Protein AF-A0A1M6JNG6-F1 (afdb_monomer_lite)

Structure (mmCIF, N/CA/C/O backbone):
data_AF-A0A1M6JNG6-F1
#
_entry.id   AF-A0A1M6JNG6-F1
#
loop_
_atom_site.group_PDB
_atom_site.id
_atom_site.type_symbol
_atom_site.label_atom_id
_atom_site.label_alt_id
_atom_site.label_comp_id
_atom_site.label_asym_id
_atom_site.label_entity_id
_atom_site.label_seq_id
_atom_site.pdbx_PDB_ins_code
_atom_site.Cartn_x
_atom_site.Cartn_y
_atom_site.Cartn_z
_atom_site.occupancy
_atom_site.B_iso_or_equiv
_atom_site.auth_seq_id
_atom_site.auth_comp_id
_atom_site.auth_asym_id
_atom_site.auth_atom_id
_atom_site.pdbx_PDB_model_num
ATOM 1 N N . MET A 1 1 ? -36.713 17.501 36.150 1.00 43.78 1 MET A N 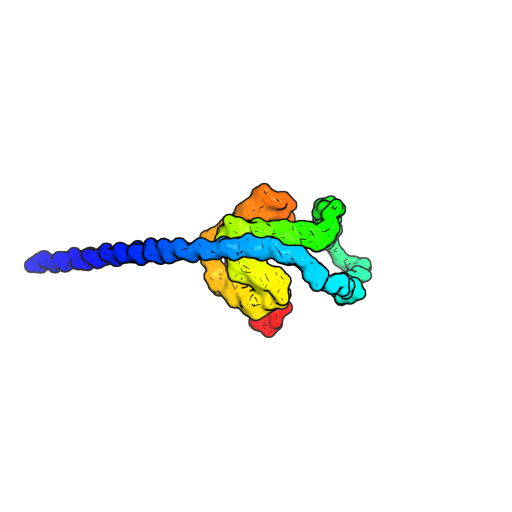1
ATOM 2 C CA . MET A 1 1 ? -36.134 18.499 35.217 1.00 43.78 1 MET A CA 1
ATOM 3 C C . MET A 1 1 ? -35.378 17.745 34.125 1.00 43.78 1 MET A C 1
ATOM 5 O O . MET A 1 1 ? -34.594 16.867 34.459 1.00 43.78 1 MET A O 1
ATOM 9 N N . LYS A 1 2 ? -35.695 17.980 32.845 1.00 49.06 2 LYS A N 1
ATOM 10 C CA . LYS A 1 2 ? -35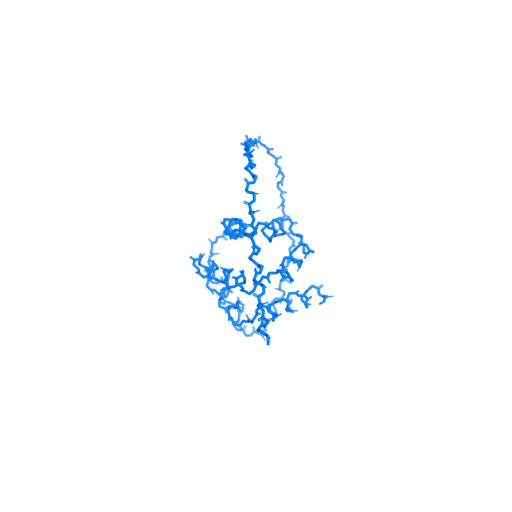.211 17.183 31.698 1.00 49.06 2 LYS A CA 1
ATOM 11 C C . LYS A 1 2 ? -33.812 17.659 31.279 1.00 49.06 2 LYS A C 1
ATOM 13 O O . LYS A 1 2 ? -33.645 18.841 30.992 1.00 49.06 2 LYS A O 1
ATOM 18 N N . LYS A 1 3 ? -32.818 16.764 31.254 1.00 58.72 3 LYS A N 1
ATOM 19 C CA . LYS A 1 3 ? -31.457 17.077 30.784 1.00 58.72 3 LYS A CA 1
ATOM 20 C C . LYS A 1 3 ? -31.462 17.137 29.253 1.00 58.72 3 LYS A C 1
ATOM 22 O O . LYS A 1 3 ? -31.903 16.191 28.608 1.00 58.72 3 LYS A O 1
ATOM 27 N N . LYS A 1 4 ? -31.025 18.262 28.685 1.00 61.97 4 LYS A N 1
ATOM 28 C CA . LYS A 1 4 ? -30.887 18.460 27.235 1.00 61.97 4 LYS A CA 1
ATOM 29 C C . LYS A 1 4 ? -29.512 17.943 26.809 1.00 61.97 4 LYS A C 1
ATOM 31 O O . LYS A 1 4 ? -28.508 18.376 27.364 1.00 61.97 4 LYS A O 1
ATOM 36 N N . ILE A 1 5 ? -29.488 17.003 25.869 1.00 61.66 5 ILE A N 1
A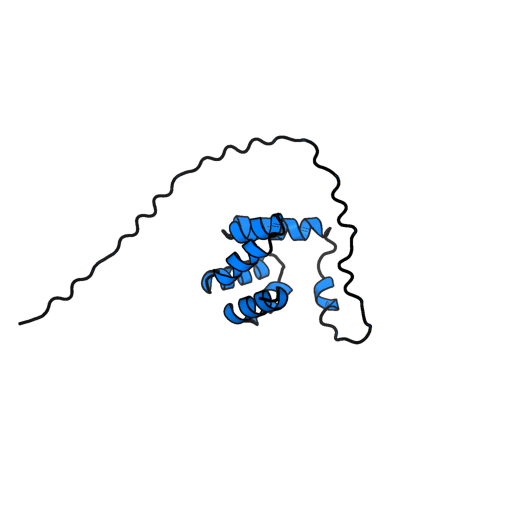TOM 37 C CA . ILE A 1 5 ? -28.265 16.472 25.256 1.00 61.66 5 ILE A CA 1
ATOM 38 C C . ILE A 1 5 ? -27.808 17.474 24.192 1.00 61.66 5 ILE A C 1
ATOM 40 O O . ILE A 1 5 ? -28.594 17.870 23.333 1.00 61.66 5 ILE A O 1
ATOM 44 N N . LEU A 1 6 ? -26.557 17.913 24.296 1.00 60.69 6 LEU A N 1
ATOM 45 C CA . LEU A 1 6 ? -25.920 18.878 23.407 1.00 60.69 6 LEU A CA 1
ATOM 46 C C . LEU A 1 6 ? -25.185 18.110 22.298 1.00 60.69 6 LEU A C 1
ATOM 48 O O . LEU A 1 6 ? -24.255 17.359 22.578 1.00 60.69 6 LEU A O 1
ATOM 52 N N . VAL A 1 7 ? -25.639 18.265 21.054 1.00 59.41 7 VAL A N 1
ATOM 53 C CA . VAL A 1 7 ? -25.021 17.686 19.852 1.00 59.41 7 VAL A CA 1
ATOM 54 C C . VAL A 1 7 ? -23.990 18.679 19.321 1.00 59.41 7 VAL A C 1
ATOM 56 O O . VAL A 1 7 ? -24.344 19.812 19.005 1.00 59.41 7 VAL A O 1
ATOM 59 N N . ILE A 1 8 ? -22.727 18.264 19.213 1.00 59.06 8 ILE A N 1
ATOM 60 C CA . ILE A 1 8 ? -21.670 19.041 18.554 1.00 59.06 8 ILE A CA 1
ATOM 61 C C . ILE A 1 8 ? -21.467 18.426 17.170 1.00 59.06 8 ILE A C 1
ATOM 63 O O . ILE A 1 8 ? -20.885 17.353 17.045 1.00 59.06 8 ILE A O 1
ATOM 67 N N . MET A 1 9 ? -21.988 19.085 16.134 1.00 62.66 9 MET A N 1
ATOM 68 C CA . MET A 1 9 ? -21.621 18.783 14.752 1.00 62.66 9 MET A CA 1
ATOM 69 C C . MET A 1 9 ? -20.276 19.439 14.457 1.00 62.66 9 MET A C 1
ATOM 71 O O . MET A 1 9 ? -20.186 20.653 14.293 1.00 62.66 9 MET A O 1
ATOM 75 N N . THR A 1 10 ? -19.221 18.636 14.409 1.00 58.62 10 THR A N 1
ATOM 76 C CA . THR A 1 10 ? -17.914 19.045 13.902 1.00 58.62 10 THR A CA 1
ATOM 77 C C . THR A 1 10 ? -17.954 19.059 12.377 1.00 58.62 10 THR A C 1
ATOM 79 O O . THR A 1 10 ? -17.809 18.034 11.717 1.00 58.62 10 THR A O 1
ATOM 82 N N . THR A 1 11 ? -18.160 20.236 11.795 1.00 61.03 11 THR A N 1
ATOM 83 C CA . THR A 1 11 ? -17.931 20.468 10.368 1.00 61.03 11 THR A CA 1
ATOM 84 C C . THR A 1 11 ? -16.427 20.546 10.110 1.00 61.03 11 THR A C 1
ATOM 86 O O . THR A 1 11 ? -15.777 21.549 10.396 1.00 61.03 11 THR A O 1
ATOM 89 N N . ALA A 1 12 ? -15.854 19.473 9.566 1.00 62.09 12 ALA A N 1
ATOM 90 C CA . ALA A 1 12 ? -14.501 19.503 9.026 1.00 62.09 12 ALA A CA 1
ATOM 91 C C . ALA A 1 12 ? -14.526 20.223 7.669 1.00 62.09 12 ALA A C 1
ATOM 93 O O . ALA A 1 12 ? -15.008 19.684 6.674 1.00 62.09 12 ALA A O 1
ATOM 94 N N . ILE A 1 13 ? -14.031 21.461 7.630 1.00 63.66 13 ILE A N 1
ATOM 95 C CA . ILE A 1 13 ? -13.800 22.185 6.377 1.00 63.66 13 ILE A CA 1
ATOM 96 C C . ILE A 1 13 ? -12.460 21.699 5.816 1.00 63.66 13 ILE A C 1
ATOM 98 O O . ILE A 1 13 ? -11.398 22.082 6.302 1.00 63.66 13 ILE A O 1
ATOM 102 N N . LEU A 1 14 ? -12.509 20.840 4.796 1.00 57.22 14 LEU A N 1
ATOM 103 C CA . LEU A 1 14 ? -11.342 20.499 3.984 1.00 57.22 14 LEU A CA 1
ATOM 104 C C . LEU A 1 14 ? -11.052 21.667 3.036 1.00 57.22 14 LEU A C 1
ATOM 106 O O . LEU A 1 14 ? -11.670 21.802 1.981 1.00 57.22 14 LEU A O 1
ATOM 110 N N . ALA A 1 15 ? -10.117 22.530 3.425 1.00 61.09 15 ALA A N 1
ATOM 111 C CA . ALA A 1 15 ? -9.550 23.523 2.526 1.00 61.09 15 ALA A CA 1
ATOM 112 C C . ALA A 1 15 ? -8.653 22.808 1.501 1.00 61.09 15 ALA A C 1
ATOM 114 O O . ALA A 1 15 ? -7.526 22.417 1.805 1.00 61.09 15 ALA A O 1
ATOM 115 N N . LEU A 1 16 ? -9.162 22.616 0.283 1.00 55.38 16 LEU A N 1
ATOM 116 C CA . LEU A 1 16 ? -8.369 22.151 -0.852 1.00 55.38 16 LEU A CA 1
ATOM 117 C C . LEU A 1 16 ? -7.510 23.316 -1.358 1.00 55.38 16 LEU A C 1
ATOM 119 O O . LEU A 1 16 ? -7.951 24.138 -2.159 1.00 55.38 16 LEU A O 1
ATOM 123 N N . GLY A 1 17 ? -6.277 23.399 -0.858 1.00 56.66 17 GLY A N 1
ATOM 124 C CA . GLY A 1 17 ? -5.240 24.235 -1.452 1.00 56.66 17 GLY A CA 1
ATOM 125 C C . GLY A 1 17 ? -4.886 23.696 -2.836 1.00 56.66 17 GLY A C 1
ATOM 126 O O . GLY A 1 17 ? -4.354 22.595 -2.964 1.00 56.66 17 GLY A O 1
ATOM 127 N N . VAL A 1 18 ? -5.208 24.458 -3.879 1.00 54.69 18 VAL A N 1
ATOM 128 C CA . VAL A 1 18 ? -4.864 24.124 -5.263 1.00 54.69 18 VAL A CA 1
ATOM 129 C C . VAL A 1 18 ? -3.365 24.351 -5.443 1.00 54.69 18 VAL A C 1
ATOM 131 O O . VAL A 1 18 ? -2.916 25.488 -5.555 1.00 54.69 18 VAL A O 1
ATOM 134 N N . ILE A 1 19 ? -2.574 23.278 -5.457 1.00 55.66 19 ILE A N 1
ATOM 135 C CA . ILE A 1 19 ? -1.173 23.351 -5.876 1.00 55.66 19 ILE A CA 1
ATOM 136 C C . ILE A 1 19 ? -1.153 23.123 -7.388 1.00 55.66 19 ILE A C 1
ATOM 138 O O . ILE A 1 19 ? -1.236 21.992 -7.862 1.00 55.66 19 ILE A O 1
ATOM 142 N N . THR A 1 20 ? -1.069 24.198 -8.167 1.00 51.44 20 THR A N 1
ATOM 143 C CA . THR A 1 20 ? -0.691 24.109 -9.581 1.00 51.44 20 THR A CA 1
ATOM 144 C C . THR A 1 20 ? 0.789 23.755 -9.661 1.00 51.44 20 THR A C 1
ATOM 146 O O . THR A 1 20 ? 1.643 24.607 -9.426 1.00 51.44 20 THR A O 1
ATOM 149 N N . VAL A 1 21 ? 1.099 22.498 -9.980 1.00 56.84 21 VAL A N 1
ATOM 150 C CA . VAL A 1 21 ? 2.466 22.073 -10.301 1.00 56.84 21 VAL A CA 1
ATOM 151 C C . VAL A 1 21 ? 2.610 22.107 -11.820 1.00 56.84 21 VAL A C 1
ATOM 153 O O . VAL A 1 21 ? 2.012 21.298 -12.527 1.00 56.84 21 VAL A O 1
ATOM 156 N N . VAL A 1 22 ? 3.369 23.076 -12.330 1.00 52.50 22 VAL A N 1
ATOM 157 C CA . VAL A 1 22 ? 3.784 23.114 -13.736 1.00 52.50 22 VAL A CA 1
ATOM 158 C C . VAL A 1 22 ? 4.872 22.058 -13.909 1.00 52.50 22 VAL A C 1
ATOM 160 O O . VAL A 1 22 ? 5.956 22.182 -13.345 1.00 52.50 22 VAL A O 1
ATOM 163 N N . TYR A 1 23 ? 4.565 20.993 -14.647 1.00 41.16 23 TYR A N 1
ATOM 164 C CA . TYR A 1 23 ? 5.546 19.978 -15.018 1.00 41.16 23 TYR A CA 1
ATOM 165 C C . TYR A 1 23 ? 6.376 20.502 -16.193 1.00 41.16 23 TYR A C 1
ATOM 167 O O . TYR A 1 23 ? 5.904 20.536 -17.331 1.00 41.16 23 TYR A O 1
ATOM 175 N N . SER A 1 24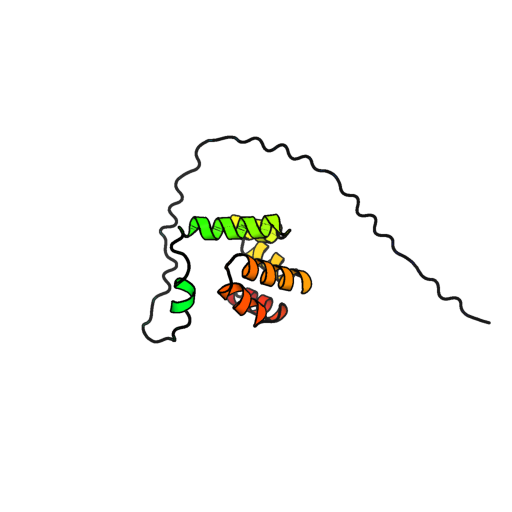 ? 7.617 20.905 -15.927 1.00 53.22 24 SER A N 1
ATOM 176 C CA . SER A 1 24 ? 8.615 21.084 -16.980 1.00 53.22 24 SER A CA 1
ATOM 177 C C . SER A 1 24 ? 9.145 19.709 -17.373 1.00 53.22 24 SER A C 1
ATOM 179 O O . SER A 1 24 ? 9.760 19.009 -16.572 1.00 53.22 24 SER A O 1
ATOM 181 N N . LYS A 1 25 ? 8.861 19.305 -18.612 1.00 50.16 25 LYS A N 1
ATOM 182 C CA . LYS A 1 25 ? 9.470 18.147 -19.262 1.00 50.16 25 LYS A CA 1
ATOM 183 C C . LYS A 1 25 ? 10.867 18.555 -19.721 1.00 50.16 25 LYS A C 1
ATOM 185 O O . LYS A 1 25 ? 10.981 19.311 -20.680 1.00 50.16 25 LYS A O 1
ATOM 190 N N . GLU A 1 26 ? 11.897 18.033 -19.069 1.00 34.56 26 GLU A N 1
ATOM 191 C CA . GLU A 1 26 ? 13.275 18.141 -19.541 1.00 34.56 26 GLU A CA 1
ATOM 192 C C . GLU A 1 26 ? 13.822 16.731 -19.791 1.00 34.56 26 GLU A C 1
ATOM 194 O O . GLU A 1 26 ? 13.903 15.889 -18.896 1.00 34.56 26 GLU A O 1
ATOM 199 N N . ASN A 1 27 ? 14.086 16.463 -21.069 1.00 47.88 27 ASN A N 1
ATOM 200 C CA . ASN A 1 27 ? 14.915 15.359 -21.527 1.00 47.88 27 ASN A CA 1
ATOM 201 C C . ASN A 1 27 ? 16.362 15.709 -21.167 1.00 47.88 27 ASN A C 1
ATOM 203 O O . ASN A 1 27 ? 16.830 16.761 -21.584 1.00 47.88 27 ASN A O 1
ATOM 207 N N . ASP A 1 28 ? 17.062 14.842 -20.438 1.00 47.81 28 ASP A N 1
ATOM 208 C CA . ASP A 1 28 ? 18.210 14.105 -20.979 1.00 47.81 28 ASP A CA 1
ATOM 209 C C . ASP A 1 28 ? 18.965 13.338 -19.878 1.00 47.81 28 ASP A C 1
ATOM 211 O O . ASP A 1 28 ? 19.293 13.854 -18.817 1.00 47.81 28 ASP A O 1
ATOM 215 N N . ASN A 1 29 ? 19.277 12.082 -20.208 1.00 51.91 29 ASN A N 1
ATOM 216 C CA . ASN A 1 29 ? 20.377 11.273 -19.681 1.00 51.91 29 ASN A CA 1
ATOM 217 C C . ASN A 1 29 ? 20.486 11.064 -18.157 1.00 51.91 29 ASN A C 1
ATOM 219 O O . ASN A 1 29 ? 21.236 11.744 -17.459 1.00 51.91 29 ASN A O 1
ATOM 223 N N . VAL A 1 30 ? 19.900 9.963 -17.669 1.00 39.44 30 VAL A N 1
ATOM 224 C CA . VAL A 1 30 ? 20.385 9.311 -16.443 1.00 39.44 30 VAL A CA 1
ATOM 225 C C . VAL A 1 30 ? 20.520 7.806 -16.666 1.00 39.44 30 VAL A C 1
ATOM 227 O O . VAL A 1 30 ? 19.577 7.035 -16.540 1.00 39.44 30 VAL A O 1
ATOM 230 N N . ASN A 1 31 ? 21.738 7.430 -17.052 1.00 40.72 31 ASN A N 1
ATOM 231 C CA . ASN A 1 31 ? 22.477 6.238 -16.641 1.00 40.72 31 ASN A CA 1
ATOM 232 C C . ASN A 1 31 ? 21.687 4.932 -16.465 1.00 40.72 31 ASN A C 1
ATOM 234 O O . ASN A 1 31 ? 21.130 4.647 -15.411 1.00 40.72 31 ASN A O 1
ATOM 238 N N . ASN A 1 32 ? 21.793 4.091 -17.493 1.00 45.38 32 ASN A N 1
ATOM 239 C CA . ASN A 1 32 ? 22.072 2.654 -17.439 1.00 45.38 32 ASN A CA 1
ATOM 240 C C . ASN A 1 32 ? 22.226 2.051 -16.017 1.00 45.38 32 ASN A C 1
ATOM 242 O O . ASN A 1 32 ? 23.338 1.772 -15.566 1.00 45.38 32 ASN A O 1
ATOM 246 N N . PHE A 1 33 ? 21.119 1.822 -15.303 1.00 38.69 33 PHE A N 1
ATOM 247 C CA . PHE A 1 33 ? 21.132 1.069 -14.050 1.00 38.69 33 PHE A CA 1
ATOM 248 C C . PHE A 1 33 ? 20.939 -0.411 -14.374 1.00 38.69 33 PHE A C 1
ATOM 250 O O . PHE A 1 33 ? 19.827 -0.930 -14.476 1.00 38.69 33 PHE A O 1
ATOM 257 N N . GLY A 1 34 ? 22.064 -1.093 -14.587 1.00 40.53 34 GLY A N 1
ATOM 258 C CA . GLY A 1 34 ? 22.118 -2.543 -14.680 1.00 40.53 34 GLY A CA 1
ATOM 259 C C . GLY A 1 34 ? 21.741 -3.187 -13.346 1.00 40.53 34 GLY A C 1
ATOM 260 O O . GLY A 1 34 ? 22.615 -3.519 -12.550 1.00 40.53 34 GLY A O 1
ATOM 261 N N . VAL A 1 35 ? 20.450 -3.456 -13.130 1.00 44.62 35 VAL A N 1
ATOM 262 C CA . VAL A 1 35 ? 19.969 -4.393 -12.094 1.00 44.62 35 VAL A CA 1
ATOM 263 C C . VAL A 1 35 ? 20.057 -5.817 -12.633 1.00 44.62 35 VAL A C 1
ATOM 265 O O . VAL A 1 35 ? 19.092 -6.566 -12.725 1.00 44.62 35 VAL A O 1
ATOM 268 N N . GLY A 1 36 ? 21.273 -6.186 -13.022 1.00 40.94 36 GLY A N 1
ATOM 269 C CA . GLY A 1 36 ? 21.697 -7.557 -13.250 1.00 40.94 36 GLY A CA 1
ATOM 270 C C . GLY A 1 36 ? 22.446 -8.070 -12.025 1.00 40.94 36 GLY A C 1
ATOM 271 O O . GLY A 1 36 ? 23.591 -8.480 -12.156 1.00 40.94 36 GLY A O 1
ATOM 272 N N . ARG A 1 37 ? 21.852 -8.008 -10.825 1.00 35.81 37 ARG A N 1
ATOM 273 C CA . ARG A 1 37 ? 22.390 -8.660 -9.614 1.00 35.81 37 ARG A CA 1
ATOM 274 C C . ARG A 1 37 ? 21.270 -9.183 -8.711 1.00 35.81 37 ARG A C 1
ATOM 276 O O . ARG A 1 37 ? 20.907 -8.583 -7.712 1.00 35.81 37 ARG A O 1
ATOM 283 N N . GLY A 1 38 ? 20.753 -10.341 -9.115 1.00 39.00 38 GLY A N 1
ATOM 284 C CA . GLY A 1 38 ? 20.573 -11.506 -8.248 1.00 39.00 38 GLY A CA 1
ATOM 285 C C . GLY A 1 38 ? 19.754 -11.345 -6.970 1.00 39.00 38 GLY A C 1
ATOM 286 O O . GLY A 1 38 ? 20.315 -11.382 -5.883 1.00 39.00 38 GLY A O 1
ATOM 287 N N . MET A 1 39 ? 18.428 -11.403 -7.092 1.00 35.69 39 MET A N 1
ATOM 288 C CA . MET A 1 39 ? 17.654 -12.246 -6.176 1.00 35.69 39 MET A CA 1
ATOM 289 C C . MET A 1 39 ? 17.455 -13.604 -6.855 1.00 35.69 39 MET A C 1
ATOM 291 O O . MET A 1 39 ? 16.415 -13.891 -7.442 1.00 35.69 39 MET A O 1
ATOM 295 N N . MET A 1 40 ? 18.508 -14.428 -6.839 1.00 34.81 40 MET A N 1
ATOM 296 C CA . MET A 1 40 ? 18.373 -15.856 -7.120 1.00 34.81 40 MET A CA 1
ATOM 297 C C . MET A 1 40 ? 17.524 -16.452 -5.996 1.00 34.81 40 MET A C 1
ATOM 299 O O . MET A 1 40 ? 18.033 -16.768 -4.924 1.00 34.81 40 MET A O 1
ATOM 303 N N . TYR A 1 41 ? 16.229 -16.635 -6.247 1.00 42.59 41 TYR A N 1
ATOM 304 C CA . TYR A 1 41 ? 15.497 -17.705 -5.584 1.00 42.59 41 TYR A CA 1
ATOM 305 C C . TYR A 1 41 ? 16.141 -19.005 -6.050 1.00 42.59 41 TYR A C 1
ATOM 307 O O . TYR A 1 41 ? 15.917 -19.469 -7.169 1.00 42.59 41 TYR A O 1
ATOM 315 N N . GLN A 1 42 ? 17.031 -19.531 -5.212 1.00 34.50 42 GLN A N 1
ATOM 316 C CA . GLN A 1 42 ? 17.655 -20.823 -5.407 1.00 34.50 42 GLN A CA 1
ATOM 317 C C . GLN A 1 42 ? 16.535 -21.859 -5.496 1.00 34.50 42 GLN A C 1
ATOM 319 O O . GLN A 1 42 ? 15.870 -22.188 -4.515 1.00 34.50 42 GLN A O 1
ATOM 324 N N . SER A 1 43 ? 16.288 -22.305 -6.725 1.00 36.25 43 SER A N 1
ATOM 325 C CA . SER A 1 43 ? 15.355 -23.367 -7.045 1.00 36.25 43 SER A CA 1
ATOM 326 C C . SER A 1 43 ? 15.899 -24.653 -6.433 1.00 36.25 43 SER A C 1
ATOM 328 O O . SER A 1 43 ? 16.768 -25.306 -7.005 1.00 36.25 43 SER A O 1
ATOM 330 N N . ASN A 1 44 ? 15.435 -24.982 -5.227 1.00 35.78 44 ASN A N 1
ATOM 331 C CA . ASN A 1 44 ? 15.538 -26.338 -4.726 1.00 35.78 44 ASN A CA 1
ATOM 332 C C . ASN A 1 44 ? 14.316 -27.096 -5.241 1.00 35.78 44 ASN A C 1
ATOM 334 O O . ASN A 1 44 ? 13.177 -26.862 -4.826 1.00 35.78 44 ASN A O 1
ATOM 338 N N . SER A 1 45 ? 14.577 -27.947 -6.222 1.00 47.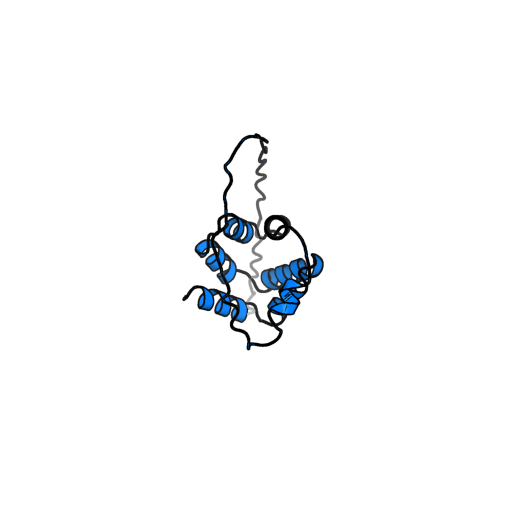47 45 SER A N 1
ATOM 339 C CA . SER A 1 45 ? 13.659 -28.897 -6.826 1.00 47.47 45 SER A CA 1
ATOM 340 C C . SER A 1 45 ? 13.102 -29.822 -5.745 1.00 47.47 45 SER A C 1
ATOM 342 O O . SER A 1 45 ? 13.712 -30.850 -5.494 1.00 47.47 45 SER A O 1
ATOM 344 N N . ASN A 1 46 ? 12.023 -29.415 -5.057 1.00 45.34 46 ASN A N 1
ATOM 345 C CA . ASN A 1 46 ? 11.025 -30.255 -4.359 1.00 45.34 46 ASN A CA 1
ATOM 346 C C . ASN A 1 46 ? 10.066 -29.431 -3.466 1.00 45.34 46 ASN A C 1
ATOM 348 O O . ASN A 1 46 ? 9.781 -29.808 -2.332 1.00 45.34 46 ASN A O 1
ATOM 352 N N . SER A 1 47 ? 9.516 -28.312 -3.949 1.00 37.88 47 SER A N 1
ATOM 353 C CA . SER A 1 47 ? 8.377 -27.686 -3.265 1.00 37.88 47 SER A CA 1
ATOM 354 C C . SER A 1 47 ? 7.343 -27.179 -4.259 1.00 37.88 47 SER A C 1
ATOM 356 O O . SER A 1 47 ? 7.628 -26.306 -5.070 1.00 37.88 47 SER A O 1
ATOM 358 N N . SER A 1 48 ? 6.179 -27.831 -4.179 1.00 40.44 48 SER A N 1
ATOM 359 C CA . SER A 1 48 ? 4.809 -27.436 -4.528 1.00 40.44 48 SER A CA 1
ATOM 360 C C . SER A 1 48 ? 4.595 -26.316 -5.563 1.00 40.44 48 SER A C 1
ATOM 362 O O . SER A 1 48 ? 5.138 -25.224 -5.467 1.00 40.44 48 SER A O 1
ATOM 364 N N . GLY A 1 49 ? 3.710 -26.574 -6.535 1.00 39.12 49 GLY A N 1
ATOM 365 C CA . GLY A 1 49 ? 3.361 -25.732 -7.694 1.00 39.12 49 GLY A CA 1
ATOM 366 C C . GLY A 1 49 ? 2.834 -24.303 -7.453 1.00 39.12 49 GLY A C 1
ATOM 367 O O . GLY A 1 49 ? 2.227 -23.739 -8.355 1.00 39.12 49 GLY A O 1
ATOM 368 N N . PHE A 1 50 ? 3.104 -23.693 -6.300 1.00 40.03 50 PHE A N 1
ATOM 369 C CA . PHE A 1 50 ? 2.765 -22.322 -5.920 1.00 40.03 50 PHE A CA 1
ATOM 370 C C . PHE A 1 50 ? 3.531 -21.257 -6.733 1.00 40.03 50 PHE A C 1
ATOM 372 O O . PHE A 1 50 ? 2.952 -20.267 -7.172 1.00 40.03 50 PHE A O 1
ATOM 379 N N . SER A 1 51 ? 4.821 -21.471 -7.020 1.00 45.66 51 SER A N 1
ATOM 380 C CA . SER A 1 51 ? 5.647 -20.491 -7.754 1.00 45.66 51 SER A CA 1
ATOM 381 C C . SER A 1 51 ? 5.444 -20.517 -9.275 1.00 45.66 51 SER A C 1
ATOM 383 O O . SER A 1 51 ? 5.758 -19.545 -9.958 1.00 45.66 51 SER A O 1
ATOM 385 N N . ARG A 1 52 ? 4.933 -21.625 -9.830 1.00 37.66 52 ARG A N 1
ATOM 386 C CA . ARG A 1 52 ? 4.849 -21.835 -11.287 1.00 37.66 52 ARG A CA 1
ATOM 387 C C . ARG A 1 52 ? 3.604 -21.196 -11.914 1.00 37.66 52 ARG A C 1
ATOM 389 O O . ARG A 1 52 ? 3.657 -20.822 -13.082 1.00 37.66 52 ARG A O 1
ATOM 396 N N . GLU A 1 53 ? 2.516 -21.030 -11.161 1.00 37.91 53 GLU A N 1
ATOM 397 C CA . GLU A 1 53 ? 1.336 -20.293 -11.643 1.00 37.91 53 GLU A CA 1
ATOM 398 C C . GLU A 1 53 ? 1.504 -18.769 -11.561 1.00 37.91 53 GLU A C 1
ATOM 400 O O . GLU A 1 53 ? 1.032 -18.071 -12.454 1.00 37.91 53 GLU A O 1
ATOM 405 N N . MET A 1 54 ? 2.250 -18.241 -10.579 1.00 43.31 54 MET A N 1
ATOM 406 C CA . MET A 1 54 ? 2.521 -16.795 -10.474 1.00 43.31 54 MET A CA 1
ATOM 407 C C . MET A 1 54 ? 3.376 -16.230 -11.621 1.00 43.31 54 MET A C 1
ATOM 409 O O . MET A 1 54 ? 3.324 -15.035 -11.887 1.00 43.31 54 MET A O 1
ATOM 413 N N . MET A 1 55 ? 4.142 -17.073 -12.321 1.00 44.22 55 MET A N 1
ATOM 414 C CA . MET A 1 55 ? 5.008 -16.666 -13.438 1.00 44.22 55 MET A CA 1
ATOM 415 C C . MET A 1 55 ? 4.391 -16.898 -14.825 1.00 44.22 55 MET A C 1
ATOM 417 O O . MET A 1 55 ? 5.081 -16.743 -15.831 1.00 44.22 55 MET A O 1
ATOM 421 N N . LYS A 1 56 ? 3.123 -17.322 -14.920 1.00 41.09 56 LYS A N 1
ATOM 422 C CA . LYS A 1 56 ? 2.532 -17.716 -16.211 1.00 41.09 56 LYS A CA 1
ATOM 423 C C . LYS A 1 56 ? 1.806 -16.601 -16.958 1.00 41.09 56 LYS A C 1
ATOM 425 O O . LYS A 1 56 ? 1.448 -16.799 -18.117 1.00 41.09 56 LYS A O 1
ATOM 430 N N . THR A 1 57 ? 1.651 -15.431 -16.349 1.00 41.88 57 THR A N 1
ATOM 431 C CA . THR A 1 57 ? 0.980 -14.298 -16.984 1.00 41.88 57 THR A CA 1
ATOM 432 C C . THR A 1 57 ? 1.935 -13.120 -17.024 1.00 41.88 57 THR A C 1
ATOM 434 O O . THR A 1 57 ? 2.281 -12.573 -15.984 1.00 41.88 57 THR A O 1
ATOM 437 N N . ASN A 1 58 ? 2.306 -12.744 -18.250 1.00 42.16 58 ASN A N 1
ATOM 438 C CA . ASN A 1 58 ? 3.024 -11.535 -18.663 1.00 42.16 58 ASN A CA 1
ATOM 439 C C . ASN A 1 58 ? 4.508 -11.714 -18.997 1.00 42.16 58 ASN A C 1
ATOM 441 O O . ASN A 1 58 ? 5.409 -11.387 -18.232 1.00 42.16 58 ASN A O 1
ATOM 445 N N . ASN A 1 59 ? 4.731 -12.102 -20.254 1.00 44.25 59 ASN A N 1
ATOM 446 C CA . ASN A 1 59 ? 5.893 -11.713 -21.049 1.00 44.25 59 ASN A CA 1
ATOM 447 C C . ASN A 1 59 ? 5.868 -10.185 -21.290 1.00 44.25 59 ASN A C 1
ATOM 449 O O . ASN A 1 59 ? 5.623 -9.708 -22.395 1.00 44.25 59 ASN A O 1
ATOM 453 N N . ILE A 1 60 ? 5.997 -9.418 -20.210 1.00 48.06 60 ILE A N 1
ATOM 454 C CA . ILE A 1 60 ? 6.117 -7.963 -20.180 1.00 48.06 60 ILE A CA 1
ATOM 455 C C . ILE A 1 60 ? 7.473 -7.722 -19.525 1.00 48.06 60 ILE A C 1
ATOM 457 O O . ILE A 1 60 ? 7.730 -8.288 -18.463 1.00 48.06 60 ILE A O 1
ATOM 461 N N . ASN A 1 61 ? 8.348 -6.929 -20.149 1.00 50.47 61 ASN A N 1
ATOM 462 C CA . ASN A 1 61 ? 9.603 -6.487 -19.534 1.00 50.47 61 ASN A CA 1
ATOM 463 C C . ASN A 1 61 ? 9.356 -6.163 -18.053 1.00 50.47 61 ASN A C 1
ATOM 465 O O . ASN A 1 61 ? 8.474 -5.363 -17.750 1.00 50.47 61 ASN A O 1
ATOM 469 N N . ASN A 1 62 ? 10.090 -6.789 -17.127 1.00 56.84 62 ASN A N 1
ATOM 470 C CA . ASN A 1 62 ? 9.819 -6.678 -15.684 1.00 56.84 62 ASN A CA 1
ATOM 471 C C . ASN A 1 62 ? 9.722 -5.215 -15.193 1.00 56.84 62 ASN A C 1
ATOM 473 O O . ASN A 1 62 ? 8.956 -4.927 -14.275 1.00 56.84 62 ASN A O 1
ATOM 477 N N . ASN A 1 63 ? 10.417 -4.284 -15.859 1.00 60.84 63 ASN A N 1
ATOM 478 C CA . ASN A 1 63 ? 10.309 -2.843 -15.609 1.00 60.84 63 ASN A CA 1
ATOM 479 C C . ASN A 1 63 ? 8.925 -2.259 -15.934 1.00 60.84 63 ASN A C 1
ATOM 481 O O . ASN A 1 63 ? 8.426 -1.422 -15.187 1.00 60.84 63 ASN A O 1
ATOM 485 N N . ASP A 1 64 ? 8.274 -2.703 -17.007 1.00 76.00 64 ASP A N 1
ATOM 486 C CA . ASP A 1 64 ? 6.975 -2.167 -17.423 1.00 76.00 64 ASP A CA 1
ATOM 487 C C . ASP A 1 64 ? 5.866 -2.592 -16.456 1.00 76.00 64 ASP A C 1
ATOM 489 O O . ASP A 1 64 ? 4.977 -1.801 -16.157 1.00 76.00 64 ASP A O 1
ATOM 493 N N . SER A 1 65 ? 5.917 -3.822 -15.931 1.00 78.69 65 SER A N 1
ATOM 494 C CA . SER A 1 65 ? 4.943 -4.295 -14.934 1.00 78.69 65 SER A CA 1
ATOM 495 C C . SER A 1 65 ? 5.079 -3.543 -13.605 1.00 78.69 65 SER A C 1
ATOM 497 O O . SER A 1 65 ? 4.077 -3.160 -12.999 1.00 78.69 65 SER A O 1
ATOM 499 N N . TYR A 1 66 ? 6.320 -3.268 -13.190 1.00 81.81 66 TYR A N 1
ATOM 500 C CA . TYR A 1 66 ? 6.623 -2.504 -11.983 1.00 81.81 66 TYR A CA 1
ATOM 501 C C . TYR A 1 66 ? 6.168 -1.044 -12.086 1.00 81.81 66 TYR A C 1
ATOM 503 O O . TYR A 1 66 ? 5.438 -0.547 -11.228 1.00 81.81 66 TYR A O 1
ATOM 511 N N . ASN A 1 67 ? 6.517 -0.373 -13.185 1.00 89.12 67 ASN A N 1
ATOM 512 C CA . ASN A 1 67 ? 6.126 1.015 -13.423 1.00 89.12 67 ASN A CA 1
ATOM 513 C C . ASN A 1 67 ? 4.604 1.168 -13.553 1.00 89.12 67 ASN A C 1
ATOM 515 O O . ASN A 1 67 ? 4.041 2.142 -13.052 1.00 89.12 67 ASN A O 1
ATOM 519 N N . LYS A 1 68 ? 3.920 0.188 -14.161 1.00 91.44 68 LYS A N 1
ATOM 520 C CA . LYS A 1 68 ? 2.450 0.146 -14.208 1.00 91.44 68 LYS A CA 1
ATOM 521 C C . LYS A 1 68 ? 1.837 0.056 -12.814 1.00 91.44 68 LYS A C 1
ATOM 523 O O . LYS A 1 68 ? 0.906 0.801 -12.532 1.00 91.44 68 LYS A O 1
ATOM 528 N N . MET A 1 69 ? 2.378 -0.785 -11.930 1.00 89.38 69 MET A N 1
ATOM 529 C CA . MET A 1 69 ? 1.907 -0.876 -10.544 1.00 89.38 69 MET A CA 1
ATOM 530 C C . MET A 1 69 ? 2.036 0.465 -9.812 1.00 89.38 69 MET A C 1
ATOM 532 O O . MET A 1 69 ? 1.076 0.938 -9.205 1.00 89.38 69 MET A O 1
ATOM 536 N N . ILE A 1 70 ? 3.200 1.113 -9.918 1.00 92.50 70 ILE A N 1
ATOM 537 C CA . ILE A 1 70 ? 3.442 2.437 -9.325 1.00 92.50 70 ILE A CA 1
ATOM 538 C C . ILE A 1 70 ? 2.446 3.464 -9.878 1.00 92.50 70 ILE A C 1
ATOM 540 O O . ILE A 1 70 ? 1.873 4.237 -9.109 1.00 92.50 70 ILE A O 1
ATOM 544 N N . GLY A 1 71 ? 2.217 3.460 -11.194 1.00 94.06 71 GLY A N 1
ATOM 545 C CA . GLY A 1 71 ? 1.228 4.316 -11.852 1.00 94.06 71 GLY A CA 1
ATOM 546 C C . GLY A 1 71 ? -0.175 4.118 -11.280 1.00 94.06 71 GLY A C 1
ATOM 547 O O . GLY A 1 71 ? -0.780 5.074 -10.800 1.00 94.06 71 GLY A O 1
ATOM 548 N N . LEU A 1 72 ? -0.641 2.869 -11.210 1.00 93.50 72 LEU A N 1
ATOM 549 C CA . LEU A 1 72 ? -1.949 2.525 -10.648 1.00 93.50 72 LEU A CA 1
ATOM 550 C C . LEU A 1 72 ? -2.094 2.983 -9.196 1.00 93.50 72 LEU A C 1
ATOM 552 O O . LEU A 1 72 ? -3.130 3.530 -8.819 1.00 93.50 72 LEU A O 1
ATOM 556 N N . MET A 1 73 ? -1.058 2.800 -8.375 1.00 92.38 73 MET A N 1
ATOM 557 C CA . MET A 1 73 ? -1.063 3.283 -6.996 1.00 92.38 73 MET A CA 1
ATOM 558 C C . MET A 1 73 ? -1.181 4.813 -6.937 1.00 92.38 73 MET A C 1
ATOM 560 O O . MET A 1 73 ? -2.012 5.328 -6.186 1.00 92.38 73 MET A O 1
ATOM 564 N N . LYS A 1 74 ? -0.412 5.547 -7.755 1.00 94.12 74 LYS A N 1
ATOM 565 C CA . LYS A 1 74 ? -0.475 7.020 -7.832 1.00 94.12 74 LYS A CA 1
ATOM 566 C C . LYS A 1 74 ? -1.865 7.502 -8.256 1.00 94.12 74 LYS A C 1
ATOM 568 O O . LYS A 1 74 ? -2.424 8.375 -7.593 1.00 94.12 74 LYS A O 1
ATOM 573 N N . GLU A 1 75 ? -2.437 6.908 -9.300 1.00 94.38 75 GLU A N 1
ATOM 574 C CA . GLU A 1 75 ? -3.759 7.257 -9.845 1.00 94.38 75 GLU A CA 1
ATOM 575 C C . GLU A 1 75 ? -4.901 7.001 -8.855 1.00 94.38 75 GLU A C 1
ATOM 577 O O . GLU A 1 75 ? -5.912 7.700 -8.866 1.00 94.38 75 GLU A O 1
ATOM 582 N N . ASN A 1 76 ? -4.730 6.034 -7.952 1.00 92.19 76 ASN A N 1
ATOM 583 C CA . ASN A 1 76 ? -5.758 5.641 -6.994 1.00 92.19 76 ASN A CA 1
ATOM 584 C C . ASN A 1 76 ? -5.585 6.244 -5.590 1.00 92.19 76 ASN A C 1
ATOM 586 O O . ASN A 1 76 ? -6.304 5.855 -4.662 1.00 92.19 76 ASN A O 1
ATOM 590 N N . GLY A 1 77 ? -4.684 7.216 -5.429 1.00 92.69 77 GLY A N 1
ATOM 591 C CA . GLY A 1 77 ? -4.484 7.945 -4.172 1.00 92.69 77 GLY A CA 1
ATOM 592 C C . GLY A 1 77 ? -3.514 7.282 -3.190 1.00 92.69 77 GLY A C 1
ATOM 593 O O . GLY A 1 77 ? -3.416 7.724 -2.051 1.00 92.69 77 GLY A O 1
ATOM 594 N N . PHE A 1 78 ? -2.758 6.267 -3.615 1.00 95.06 78 PHE A N 1
ATOM 595 C CA . PHE A 1 78 ? -1.709 5.612 -2.822 1.00 95.06 78 PHE A CA 1
ATOM 596 C C . PHE A 1 78 ? -0.326 6.204 -3.114 1.00 95.06 78 PHE A C 1
ATOM 598 O O . PHE A 1 78 ? 0.650 5.483 -3.319 1.00 95.06 78 PHE A O 1
ATOM 605 N N . GLN A 1 79 ? -0.237 7.534 -3.168 1.00 94.38 79 GLN A N 1
ATOM 606 C CA . GLN A 1 79 ? 0.975 8.241 -3.596 1.00 94.38 79 GLN A CA 1
ATOM 607 C C . GLN A 1 79 ? 2.191 7.938 -2.711 1.00 94.38 79 GLN A C 1
ATOM 609 O O . GLN A 1 79 ? 3.295 7.801 -3.233 1.00 94.38 79 GLN A O 1
ATOM 614 N N . GLU A 1 80 ? 2.005 7.823 -1.395 1.00 93.06 80 GLU A N 1
ATOM 615 C CA . GLU A 1 80 ? 3.092 7.529 -0.450 1.00 93.06 80 GLU A CA 1
ATOM 616 C C . GLU A 1 80 ? 3.654 6.121 -0.653 1.00 93.06 80 GLU A C 1
ATOM 618 O O . GLU A 1 80 ? 4.859 5.966 -0.843 1.00 93.06 80 GLU A O 1
ATOM 623 N N . GLY A 1 81 ? 2.782 5.109 -0.717 1.00 91.75 81 GLY A N 1
ATOM 624 C CA . GLY A 1 81 ? 3.181 3.736 -1.031 1.00 91.75 81 GLY A CA 1
ATOM 625 C C . GLY A 1 81 ? 3.829 3.627 -2.413 1.00 91.75 81 GLY A C 1
ATOM 626 O O . GLY A 1 81 ? 4.840 2.948 -2.572 1.00 91.75 81 GLY A O 1
ATOM 627 N N . ALA A 1 82 ? 3.316 4.360 -3.405 1.00 94.56 82 ALA A N 1
ATOM 628 C CA . ALA A 1 82 ? 3.890 4.377 -4.745 1.00 94.56 82 ALA A CA 1
ATOM 629 C C . ALA A 1 82 ? 5.300 4.984 -4.778 1.00 94.56 82 ALA A C 1
ATOM 631 O O . ALA A 1 82 ? 6.174 4.440 -5.442 1.00 94.56 82 ALA A O 1
ATOM 632 N N . LYS A 1 83 ? 5.538 6.088 -4.055 1.00 93.69 83 LYS A N 1
ATOM 633 C CA . LYS A 1 83 ? 6.873 6.697 -3.922 1.00 93.69 83 LYS A CA 1
ATOM 634 C C . LYS A 1 83 ? 7.834 5.791 -3.157 1.00 93.69 83 LYS A C 1
ATOM 636 O O . LYS A 1 83 ? 8.993 5.675 -3.536 1.00 93.69 83 LYS A O 1
ATOM 641 N N . ALA A 1 84 ? 7.355 5.143 -2.095 1.00 92.44 84 ALA A N 1
ATOM 642 C CA . ALA A 1 84 ? 8.146 4.174 -1.345 1.00 92.44 84 ALA A CA 1
ATOM 643 C C . ALA A 1 84 ? 8.578 3.001 -2.238 1.00 92.44 84 ALA A C 1
ATOM 645 O O . ALA A 1 84 ? 9.735 2.598 -2.206 1.00 92.44 84 ALA A O 1
ATOM 646 N N . MET A 1 85 ? 7.675 2.513 -3.094 1.00 90.31 85 MET A N 1
ATOM 647 C CA . MET A 1 85 ? 7.985 1.515 -4.117 1.00 90.31 85 MET A CA 1
ATOM 648 C C . MET A 1 85 ? 9.000 2.068 -5.131 1.00 90.31 85 MET A C 1
ATOM 650 O O . MET A 1 85 ? 10.071 1.500 -5.301 1.00 90.31 85 MET A O 1
ATOM 654 N N . GLU A 1 86 ? 8.726 3.215 -5.747 1.00 91.62 86 GLU A N 1
ATOM 655 C CA . GLU A 1 86 ? 9.601 3.864 -6.737 1.00 91.62 86 GLU A CA 1
ATOM 656 C C . GLU A 1 86 ? 11.045 4.050 -6.243 1.00 91.62 86 GLU A C 1
ATOM 658 O O . GLU A 1 86 ? 11.986 3.763 -6.979 1.00 91.62 86 GLU A O 1
ATOM 663 N N . ASN A 1 87 ? 11.220 4.440 -4.978 1.00 91.19 87 ASN A N 1
ATOM 664 C CA . ASN A 1 87 ? 12.530 4.678 -4.370 1.00 91.19 87 ASN A CA 1
ATOM 665 C C . ASN A 1 87 ? 13.159 3.430 -3.723 1.00 91.19 87 ASN A C 1
ATOM 667 O O . ASN A 1 87 ? 14.288 3.505 -3.239 1.00 91.19 87 ASN A O 1
ATOM 671 N N . GLY A 1 88 ? 12.438 2.306 -3.650 1.00 89.62 88 GLY A N 1
ATOM 672 C CA . GLY A 1 88 ? 12.860 1.135 -2.875 1.00 89.62 88 GLY A CA 1
ATOM 673 C C . GLY A 1 88 ? 12.983 1.410 -1.369 1.00 89.62 88 GLY A C 1
ATOM 674 O O . GLY A 1 88 ? 13.784 0.773 -0.686 1.00 89.62 88 GLY A O 1
ATOM 675 N N . ASP A 1 89 ? 12.221 2.371 -0.842 1.00 92.81 89 ASP A N 1
ATOM 676 C CA . ASP A 1 89 ? 12.243 2.747 0.571 1.00 92.81 89 ASP A CA 1
ATOM 677 C C . ASP A 1 89 ? 11.351 1.808 1.392 1.00 92.81 89 ASP A C 1
ATOM 679 O O . ASP A 1 89 ? 10.143 2.006 1.559 1.00 92.81 89 ASP A O 1
ATOM 683 N N . TYR A 1 90 ? 11.977 0.771 1.940 1.00 89.25 90 TYR A N 1
ATOM 684 C CA . TYR A 1 90 ? 11.295 -0.221 2.762 1.00 89.25 90 TYR A CA 1
ATOM 685 C C . TYR A 1 90 ? 10.758 0.338 4.088 1.00 89.25 90 TYR A C 1
ATOM 687 O O . TYR A 1 90 ? 9.791 -0.200 4.625 1.00 89.25 90 TYR A O 1
ATOM 695 N N . ASN A 1 91 ? 11.343 1.411 4.635 1.00 91.38 91 ASN A N 1
ATOM 696 C CA . ASN A 1 91 ? 10.837 2.030 5.862 1.00 91.38 91 ASN A CA 1
ATOM 697 C C . ASN A 1 91 ? 9.556 2.809 5.578 1.00 91.38 91 ASN A C 1
ATOM 699 O O . ASN A 1 91 ? 8.572 2.646 6.297 1.00 91.38 91 ASN A O 1
ATOM 703 N N . ALA A 1 92 ? 9.546 3.600 4.504 1.00 94.00 92 ALA A N 1
ATOM 704 C CA . ALA A 1 92 ? 8.344 4.288 4.053 1.00 94.00 92 ALA A CA 1
ATOM 705 C C . ALA A 1 92 ? 7.241 3.291 3.666 1.00 94.00 92 ALA A C 1
ATOM 707 O O . ALA A 1 92 ? 6.088 3.492 4.039 1.00 94.00 92 ALA A O 1
ATOM 708 N N . MET A 1 93 ? 7.589 2.178 3.009 1.00 91.12 93 MET A N 1
ATOM 709 C CA . MET A 1 93 ? 6.625 1.124 2.677 1.00 91.12 93 MET A CA 1
ATOM 710 C C . MET A 1 93 ? 6.057 0.448 3.932 1.00 91.12 93 MET A C 1
ATOM 712 O O . MET A 1 93 ? 4.847 0.261 4.040 1.00 91.12 93 MET A O 1
ATOM 716 N N . SER A 1 94 ? 6.911 0.142 4.912 1.00 92.69 94 SER A N 1
ATOM 717 C CA . SER A 1 94 ? 6.491 -0.395 6.210 1.00 92.69 94 SER A CA 1
ATOM 718 C C . SER A 1 94 ? 5.550 0.573 6.921 1.00 92.69 94 SER A C 1
ATOM 720 O O . SER A 1 94 ? 4.504 0.164 7.417 1.00 92.69 94 SER A O 1
ATOM 722 N N . ASN A 1 95 ? 5.869 1.866 6.946 1.00 94.25 95 ASN A N 1
ATOM 723 C CA . ASN A 1 95 ? 5.000 2.876 7.545 1.00 94.25 95 ASN A CA 1
ATOM 724 C C . ASN A 1 95 ? 3.658 2.980 6.812 1.00 94.25 95 ASN A C 1
ATOM 726 O O . ASN A 1 95 ? 2.620 3.015 7.466 1.00 94.25 95 ASN A O 1
ATOM 730 N N . PHE A 1 96 ? 3.662 2.973 5.479 1.00 94.75 96 PHE A N 1
ATOM 731 C CA . PHE A 1 96 ? 2.444 2.956 4.671 1.00 94.75 96 PHE A CA 1
ATOM 732 C C . PHE A 1 96 ? 1.560 1.746 5.010 1.00 94.75 96 PHE A C 1
ATOM 734 O O . PHE A 1 96 ? 0.384 1.915 5.323 1.00 94.75 96 PHE A O 1
ATOM 741 N N . MET A 1 97 ? 2.127 0.536 5.034 1.00 91.62 97 MET A N 1
ATOM 742 C CA . MET A 1 97 ? 1.376 -0.686 5.343 1.00 91.62 97 MET A CA 1
ATOM 743 C C . MET A 1 97 ? 0.827 -0.691 6.771 1.00 91.62 97 MET A C 1
ATOM 745 O O . MET A 1 97 ? -0.311 -1.095 6.985 1.00 91.62 97 MET A O 1
ATOM 749 N N . ASN A 1 98 ? 1.597 -0.217 7.751 1.00 93.81 98 ASN A N 1
ATOM 750 C CA . ASN A 1 98 ? 1.137 -0.161 9.140 1.00 93.81 98 ASN A CA 1
ATOM 751 C C . ASN A 1 98 ? 0.008 0.869 9.355 1.00 93.81 98 ASN A C 1
ATOM 753 O O . ASN A 1 98 ? -0.774 0.706 10.289 1.00 93.81 98 ASN A O 1
ATOM 757 N N . ASN A 1 99 ? -0.101 1.892 8.498 1.00 95.00 99 ASN A N 1
ATOM 758 C CA . ASN A 1 99 ? -1.103 2.960 8.609 1.00 95.00 99 ASN A CA 1
ATOM 759 C C . ASN A 1 99 ? -2.264 2.849 7.607 1.00 95.00 99 ASN A C 1
ATOM 761 O O . ASN A 1 99 ? -3.162 3.690 7.629 1.00 95.00 99 ASN A O 1
ATOM 765 N N . ILE A 1 100 ? -2.270 1.840 6.730 1.00 94.00 100 ILE A N 1
ATOM 766 C CA . ILE A 1 100 ? -3.375 1.635 5.790 1.00 94.00 100 ILE A CA 1
ATOM 767 C C . ILE A 1 100 ? -4.661 1.295 6.557 1.00 94.00 100 ILE A C 1
ATOM 769 O O . ILE A 1 100 ? -4.637 0.508 7.505 1.00 94.00 100 ILE A O 1
ATOM 773 N N . THR A 1 101 ? -5.795 1.872 6.161 1.00 95.62 101 THR A N 1
ATOM 774 C CA . THR A 1 101 ? -7.106 1.504 6.722 1.00 95.62 101 THR A CA 1
ATOM 775 C C . THR A 1 101 ? -7.652 0.236 6.067 1.00 95.62 101 THR A C 1
ATOM 777 O O . THR A 1 101 ? -7.209 -0.157 4.986 1.00 95.62 101 THR A O 1
ATOM 780 N N . ASP A 1 102 ? -8.645 -0.410 6.685 1.00 95.38 102 ASP A N 1
ATOM 781 C CA . ASP A 1 102 ? -9.305 -1.575 6.076 1.00 95.38 102 ASP A CA 1
ATOM 782 C C . ASP A 1 102 ? -9.963 -1.206 4.732 1.00 95.38 102 ASP A C 1
ATOM 784 O O . ASP A 1 102 ? -9.824 -1.930 3.750 1.00 95.38 102 ASP A O 1
ATOM 788 N N . GLU A 1 103 ? -10.582 -0.025 4.632 1.00 95.94 103 GLU A N 1
ATOM 789 C CA . GLU A 1 103 ? -11.162 0.481 3.378 1.00 95.94 103 GLU A CA 1
ATOM 790 C C . GLU A 1 103 ? -10.107 0.686 2.283 1.00 95.94 103 GLU A C 1
ATOM 792 O O . GLU A 1 103 ? -10.319 0.353 1.116 1.00 95.94 103 GLU A O 1
ATOM 797 N N . GLN A 1 104 ? -8.948 1.232 2.651 1.00 95.62 104 GLN A N 1
ATOM 798 C CA . GLN A 1 104 ? -7.831 1.418 1.733 1.00 95.62 104 GLN A CA 1
ATOM 799 C C . GLN A 1 104 ? -7.231 0.078 1.294 1.00 95.62 104 GLN A C 1
ATOM 801 O O . GLN A 1 104 ? -6.869 -0.077 0.127 1.00 95.62 104 GLN A O 1
ATOM 806 N N . TYR A 1 105 ? -7.163 -0.896 2.199 1.00 95.75 105 TYR A N 1
ATOM 807 C CA . TYR A 1 105 ? -6.721 -2.252 1.896 1.00 95.75 105 TYR A CA 1
ATOM 808 C C . TYR A 1 105 ? -7.660 -2.944 0.897 1.00 95.75 105 TYR A C 1
ATOM 810 O O . TYR A 1 105 ? -7.202 -3.440 -0.134 1.00 95.75 105 TYR A O 1
ATOM 818 N N . GLU A 1 106 ? -8.973 -2.872 1.120 1.00 96.19 106 GLU A N 1
ATOM 819 C CA . GLU A 1 106 ? -9.987 -3.376 0.183 1.00 96.19 106 GLU A CA 1
ATOM 820 C C . GLU A 1 106 ? -9.936 -2.653 -1.167 1.00 96.19 106 GLU A C 1
ATOM 822 O O . GLU A 1 106 ? -10.020 -3.269 -2.234 1.00 96.19 106 GLU A O 1
ATOM 827 N N . LYS A 1 107 ? -9.738 -1.331 -1.162 1.00 95.81 107 LYS A N 1
ATOM 828 C CA . LYS A 1 107 ? -9.541 -0.566 -2.398 1.00 95.81 107 LYS A CA 1
ATOM 829 C C . LYS A 1 107 ? -8.317 -1.072 -3.165 1.00 95.81 107 LYS A C 1
ATOM 831 O O . LYS A 1 107 ? -8.398 -1.247 -4.380 1.00 95.81 107 LYS A O 1
ATOM 836 N N . MET A 1 108 ? -7.214 -1.353 -2.471 1.00 93.25 108 MET A N 1
ATOM 837 C CA . MET A 1 108 ? -5.999 -1.900 -3.076 1.00 93.25 108 MET A CA 1
ATOM 838 C C . MET A 1 108 ? -6.252 -3.281 -3.698 1.00 93.25 108 MET A C 1
ATOM 840 O O . MET A 1 108 ? -5.870 -3.499 -4.846 1.00 93.25 108 MET A O 1
ATOM 844 N N . ILE A 1 109 ? -6.980 -4.172 -3.014 1.00 95.00 109 ILE A N 1
ATOM 845 C CA . ILE A 1 109 ? -7.402 -5.476 -3.561 1.00 95.00 109 ILE A CA 1
ATOM 846 C C . ILE A 1 109 ? -8.200 -5.299 -4.859 1.00 95.00 109 ILE A C 1
ATOM 848 O O . ILE A 1 109 ? -7.919 -5.957 -5.864 1.00 95.00 109 ILE A O 1
ATOM 852 N N . ASN A 1 110 ? -9.174 -4.389 -4.861 1.00 94.81 110 ASN A N 1
ATOM 853 C CA . ASN A 1 110 ? -10.029 -4.145 -6.021 1.00 94.81 110 ASN A CA 1
ATOM 854 C C . ASN A 1 110 ? -9.251 -3.581 -7.216 1.00 94.81 110 ASN A C 1
ATOM 856 O O . ASN A 1 110 ? -9.476 -4.006 -8.348 1.00 94.81 110 ASN A O 1
ATOM 860 N N . ILE A 1 111 ? -8.303 -2.671 -6.984 1.00 92.69 111 ILE A N 1
ATOM 861 C CA . ILE A 1 111 ? -7.431 -2.147 -8.045 1.00 92.69 111 ILE A CA 1
ATOM 862 C C . ILE A 1 111 ? -6.586 -3.269 -8.637 1.00 92.69 111 ILE A C 1
ATOM 864 O O . ILE A 1 111 ? -6.522 -3.392 -9.858 1.00 92.69 111 ILE A O 1
ATOM 868 N N . MET A 1 112 ? -5.989 -4.115 -7.795 1.00 90.38 112 MET A N 1
ATOM 869 C CA . MET A 1 112 ? -5.198 -5.260 -8.252 1.00 90.38 112 MET A CA 1
ATOM 870 C C . MET A 1 112 ? -6.039 -6.179 -9.143 1.00 90.38 112 MET A C 1
ATOM 872 O O . MET A 1 112 ? -5.641 -6.504 -10.261 1.00 90.38 112 MET A O 1
ATOM 876 N N . LYS A 1 113 ? -7.242 -6.532 -8.686 1.00 92.44 113 LYS A N 1
ATOM 877 C CA . LYS A 1 113 ? -8.179 -7.379 -9.430 1.00 92.44 113 LYS A CA 1
ATOM 878 C C . LYS A 1 113 ? -8.553 -6.766 -10.783 1.00 92.44 113 LYS A C 1
ATOM 880 O O . LYS A 1 113 ? -8.455 -7.421 -11.813 1.00 92.44 113 LYS A O 1
ATOM 885 N N . ASN A 1 114 ? -8.926 -5.488 -10.794 1.00 91.50 114 ASN A N 1
ATOM 886 C CA . ASN A 1 114 ? -9.432 -4.811 -11.991 1.00 91.50 114 ASN A CA 1
ATOM 887 C C . ASN A 1 114 ? -8.348 -4.501 -13.035 1.00 91.50 114 ASN A C 1
ATOM 889 O O . ASN A 1 114 ? -8.681 -4.189 -14.174 1.00 91.50 114 ASN A O 1
ATOM 893 N N . ASN A 1 115 ? -7.067 -4.587 -12.666 1.00 88.88 115 ASN A N 1
ATOM 894 C CA . ASN A 1 115 ? -5.942 -4.274 -13.548 1.00 88.88 115 ASN A CA 1
ATOM 895 C C . ASN A 1 115 ? -5.116 -5.512 -13.936 1.00 88.88 115 ASN A C 1
ATOM 897 O O . ASN A 1 115 ? -3.956 -5.391 -14.324 1.00 88.88 115 ASN A O 1
ATOM 901 N N . GLY A 1 116 ? -5.705 -6.710 -13.845 1.00 86.44 116 GLY A N 1
ATOM 902 C CA . GLY A 1 116 ? -5.070 -7.953 -14.296 1.00 86.44 116 GLY A CA 1
ATOM 903 C C . GLY A 1 116 ? -4.043 -8.536 -13.322 1.00 86.44 116 GLY A C 1
ATOM 904 O O . GLY A 1 116 ? -3.295 -9.442 -13.687 1.00 86.44 116 GLY A O 1
ATOM 905 N N . TYR A 1 117 ? -4.023 -8.064 -12.072 1.00 87.88 117 TYR A N 1
ATOM 906 C CA . TYR A 1 117 ? -3.240 -8.641 -10.976 1.00 87.88 117 TYR A CA 1
ATOM 907 C C . TYR A 1 117 ? -4.109 -9.579 -10.121 1.00 87.88 117 TYR A C 1
ATOM 909 O O . TYR A 1 117 ? -4.049 -9.564 -8.890 1.00 87.88 117 TYR A O 1
ATOM 917 N N . ASP A 1 118 ? -4.918 -10.424 -10.771 1.00 87.00 118 ASP A N 1
ATOM 918 C CA . ASP A 1 118 ? -5.864 -11.334 -10.112 1.00 87.00 118 ASP A CA 1
ATOM 919 C C . ASP A 1 118 ? -5.201 -12.202 -9.040 1.00 87.00 118 ASP A C 1
ATOM 921 O O . ASP A 1 118 ? -5.732 -12.332 -7.937 1.00 87.00 118 ASP A O 1
ATOM 925 N N . GLY A 1 119 ? -4.023 -12.762 -9.333 1.00 88.00 119 GLY A N 1
ATOM 926 C CA . GLY A 1 119 ? -3.272 -13.582 -8.379 1.00 88.00 119 GLY A CA 1
ATOM 927 C C . GLY A 1 119 ? -2.919 -12.820 -7.099 1.00 88.00 119 GLY A C 1
ATOM 928 O O . GLY A 1 119 ? -3.118 -13.336 -5.999 1.00 88.00 119 GLY A O 1
ATOM 929 N N . MET A 1 120 ? -2.479 -11.566 -7.235 1.00 86.75 120 MET A N 1
ATOM 930 C CA . MET A 1 120 ? -2.159 -10.702 -6.099 1.00 86.75 120 MET A CA 1
ATOM 931 C C . MET A 1 120 ? -3.422 -10.298 -5.334 1.00 86.75 120 MET A C 1
ATOM 933 O O . MET A 1 120 ? -3.442 -10.371 -4.108 1.00 86.75 120 MET A O 1
ATOM 937 N N . SER A 1 121 ? -4.506 -9.963 -6.041 1.00 92.62 121 SER A N 1
ATOM 938 C CA . SER A 1 121 ? -5.786 -9.617 -5.411 1.00 92.62 121 SER A CA 1
ATOM 939 C C . SER A 1 121 ? -6.375 -10.773 -4.599 1.00 92.62 121 SER A C 1
ATOM 941 O O . SER A 1 121 ? -6.839 -10.559 -3.485 1.00 92.62 121 SER A O 1
ATOM 943 N N . LYS A 1 122 ? -6.298 -12.012 -5.107 1.00 91.25 122 LYS A N 1
ATOM 944 C CA . LYS A 1 122 ? -6.769 -13.213 -4.404 1.00 91.25 122 LYS A CA 1
ATOM 945 C C . LYS A 1 122 ? -5.937 -13.490 -3.161 1.00 91.25 122 LYS A C 1
ATOM 947 O O . LYS A 1 122 ? -6.498 -13.815 -2.123 1.00 91.25 122 LYS A O 1
ATOM 952 N N . MET A 1 123 ? -4.614 -13.346 -3.257 1.00 88.19 123 MET A N 1
ATOM 953 C CA . MET A 1 123 ? -3.725 -13.498 -2.106 1.00 88.19 123 MET A CA 1
ATOM 954 C C . MET A 1 123 ? -4.037 -12.461 -1.025 1.00 88.19 123 MET A C 1
ATOM 956 O O . MET A 1 123 ? -4.132 -12.813 0.147 1.00 88.19 123 MET A O 1
ATOM 960 N N . MET A 1 124 ? -4.199 -11.196 -1.414 1.00 90.00 124 MET A N 1
ATOM 961 C CA . MET A 1 124 ? -4.533 -10.135 -0.473 1.00 90.00 124 MET A CA 1
ATOM 962 C C . MET A 1 124 ? -5.929 -10.327 0.125 1.00 90.00 124 MET A C 1
ATOM 964 O O . MET A 1 124 ? -6.071 -10.240 1.333 1.00 90.00 124 MET A O 1
ATOM 968 N N . GLY A 1 125 ? -6.939 -10.673 -0.674 1.00 91.06 125 GLY A N 1
ATOM 969 C CA . GLY A 1 125 ? -8.297 -10.927 -0.181 1.00 91.06 125 GLY A CA 1
ATOM 970 C C . GLY A 1 125 ? -8.436 -12.187 0.682 1.00 91.06 125 GLY A C 1
ATOM 971 O O . GLY A 1 125 ? -9.409 -12.317 1.416 1.00 91.06 125 GLY A O 1
ATOM 972 N N . ALA A 1 126 ? -7.476 -13.114 0.622 1.00 94.12 126 ALA A N 1
ATOM 973 C CA . ALA A 1 126 ? -7.436 -14.289 1.494 1.00 94.12 126 ALA A CA 1
ATOM 974 C C . ALA A 1 126 ? -6.875 -13.990 2.897 1.00 94.12 126 ALA A C 1
ATOM 976 O O . ALA A 1 126 ? -6.926 -14.861 3.764 1.00 94.12 126 ALA A O 1
ATOM 977 N N . LEU A 1 127 ? -6.314 -12.798 3.112 1.00 91.88 127 LEU A N 1
ATOM 978 C CA . LEU A 1 127 ? -5.724 -12.365 4.374 1.00 91.88 127 LEU A CA 1
ATOM 979 C C . LEU A 1 127 ? -6.405 -11.079 4.837 1.00 91.88 127 LEU A C 1
ATOM 981 O O . LEU A 1 127 ? -6.619 -10.156 4.054 1.00 91.88 127 LEU A O 1
ATOM 985 N N . SER A 1 128 ? -6.689 -10.974 6.130 1.00 94.75 128 SER A N 1
ATOM 986 C CA . SER A 1 128 ? -7.098 -9.692 6.701 1.00 94.75 128 SER A CA 1
ATOM 987 C C . SER A 1 128 ? -5.978 -8.654 6.565 1.00 94.75 128 SER A C 1
ATOM 989 O O . SER A 1 128 ? -4.790 -8.994 6.505 1.00 94.75 128 SER A O 1
ATOM 991 N N . ARG A 1 129 ? -6.335 -7.364 6.590 1.00 95.31 129 ARG A N 1
ATOM 992 C CA . ARG A 1 129 ? -5.356 -6.267 6.604 1.00 95.31 129 ARG A CA 1
ATOM 993 C C . ARG A 1 129 ? -4.298 -6.477 7.692 1.00 95.31 129 ARG A C 1
ATOM 995 O O . ARG A 1 129 ? -3.107 -6.352 7.422 1.00 95.31 129 ARG A O 1
ATOM 1002 N N . GLN A 1 130 ? -4.716 -6.832 8.910 1.00 94.94 130 GLN A N 1
ATOM 1003 C CA . GLN A 1 130 ? -3.788 -7.04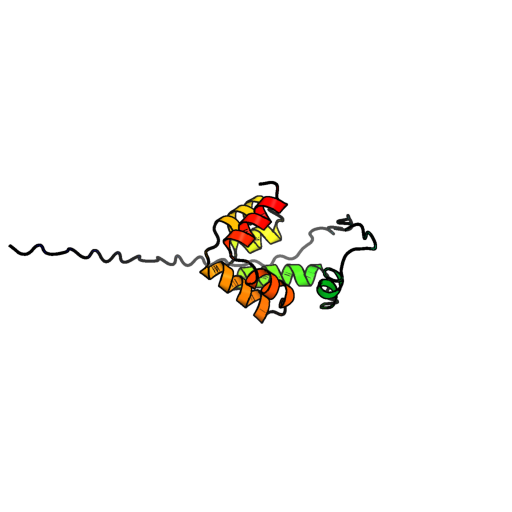0 10.023 1.00 94.94 130 GLN A CA 1
ATOM 1004 C C . GLN A 1 130 ? -2.840 -8.218 9.774 1.00 94.94 130 GLN A C 1
ATOM 1006 O O . GLN A 1 130 ? -1.650 -8.112 10.060 1.00 94.94 130 GLN A O 1
ATOM 1011 N N . GLU A 1 131 ? -3.328 -9.327 9.216 1.00 94.75 131 GLU A N 1
ATOM 1012 C CA . GLU A 1 131 ? -2.468 -10.456 8.846 1.00 94.75 131 GLU A CA 1
ATOM 1013 C C . GLU A 1 131 ? -1.470 -10.075 7.754 1.00 94.75 131 GLU A C 1
ATOM 1015 O O . GLU A 1 131 ? -0.312 -10.490 7.818 1.00 94.75 131 GLU A O 1
ATOM 1020 N N . MET A 1 132 ? -1.882 -9.254 6.784 1.00 91.94 132 MET A N 1
ATOM 1021 C CA . MET A 1 132 ? -0.980 -8.749 5.751 1.00 91.94 132 MET A CA 1
ATOM 1022 C C . MET A 1 132 ? 0.119 -7.864 6.344 1.00 91.94 132 MET A C 1
ATOM 1024 O O . MET A 1 132 ? 1.291 -8.038 6.013 1.00 91.94 132 MET A O 1
ATOM 1028 N N . VAL A 1 133 ? -0.238 -6.959 7.258 1.00 93.19 133 VAL A N 1
ATOM 1029 C CA . VAL A 1 133 ? 0.722 -6.118 7.986 1.00 93.19 133 VAL A CA 1
ATOM 1030 C C . VAL A 1 133 ? 1.689 -6.973 8.804 1.00 93.19 133 VAL A C 1
ATOM 1032 O O . VAL A 1 133 ? 2.899 -6.784 8.720 1.00 93.19 133 VAL A O 1
ATOM 1035 N N . ASN A 1 134 ? 1.183 -7.971 9.530 1.00 93.12 134 ASN A N 1
ATOM 1036 C CA . ASN A 1 134 ? 2.018 -8.872 10.322 1.00 93.12 134 ASN A CA 1
ATOM 1037 C C . ASN A 1 134 ? 2.988 -9.672 9.439 1.00 93.12 134 ASN A C 1
ATOM 1039 O O . ASN A 1 134 ? 4.161 -9.811 9.783 1.00 93.12 134 ASN A O 1
ATOM 1043 N N . ARG A 1 135 ? 2.533 -10.173 8.280 1.00 90.25 135 ARG A N 1
ATOM 1044 C CA . ARG A 1 135 ? 3.421 -10.841 7.316 1.00 90.25 135 ARG A CA 1
ATOM 1045 C C . ARG A 1 135 ? 4.471 -9.888 6.759 1.00 90.25 135 ARG A C 1
ATOM 1047 O O . ARG A 1 135 ? 5.629 -10.282 6.664 1.00 90.25 135 ARG A O 1
ATOM 1054 N N . HIS A 1 136 ? 4.087 -8.661 6.415 1.00 89.12 136 HIS A N 1
ATOM 1055 C CA . HIS A 1 136 ? 5.020 -7.644 5.935 1.00 89.12 136 HIS A CA 1
ATOM 1056 C C . HIS A 1 136 ? 6.113 -7.350 6.973 1.00 89.12 136 HIS A C 1
ATOM 1058 O O . HIS A 1 136 ? 7.298 -7.418 6.652 1.00 89.12 136 HIS A O 1
ATOM 1064 N N . ASN A 1 137 ? 5.727 -7.107 8.228 1.00 88.12 137 ASN A N 1
ATOM 1065 C CA . ASN A 1 137 ? 6.664 -6.842 9.321 1.00 88.12 137 ASN A CA 1
ATOM 1066 C C . ASN A 1 137 ? 7.578 -8.055 9.581 1.00 88.12 137 ASN A C 1
ATOM 1068 O O . ASN A 1 137 ? 8.797 -7.905 9.630 1.00 88.12 137 ASN A O 1
ATOM 1072 N N . SER A 1 138 ? 7.027 -9.274 9.583 1.00 90.00 138 SER A N 1
ATOM 1073 C CA . SER A 1 138 ? 7.813 -10.507 9.726 1.00 90.00 138 SER A CA 1
ATOM 1074 C C . SER A 1 138 ? 8.855 -10.687 8.614 1.00 90.00 138 SER A C 1
ATOM 1076 O O . SER A 1 138 ? 9.983 -11.080 8.906 1.00 90.00 138 SER A O 1
ATOM 1078 N N . MET A 1 139 ? 8.524 -10.359 7.358 1.00 83.56 139 MET A N 1
ATOM 1079 C CA . MET A 1 139 ? 9.484 -10.389 6.242 1.00 83.56 139 MET A CA 1
ATOM 1080 C C . MET A 1 139 ? 10.597 -9.346 6.395 1.00 83.56 139 MET A C 1
ATOM 1082 O O . MET A 1 139 ? 11.720 -9.574 5.954 1.00 83.56 139 MET A O 1
ATOM 1086 N N . MET A 1 140 ? 10.289 -8.219 7.035 1.00 81.50 140 MET A N 1
ATOM 1087 C CA . MET A 1 140 ? 11.237 -7.150 7.351 1.00 81.50 140 MET A CA 1
ATOM 1088 C C . MET A 1 140 ? 12.068 -7.429 8.615 1.00 81.50 140 MET A C 1
ATOM 1090 O O . MET A 1 140 ? 12.977 -6.656 8.918 1.00 81.50 140 MET A O 1
ATOM 1094 N N . GLY A 1 141 ? 11.767 -8.498 9.361 1.00 82.19 141 GLY A N 1
ATOM 1095 C CA . GLY A 1 141 ? 12.377 -8.772 10.664 1.00 82.19 141 GLY A CA 1
ATOM 1096 C C . GLY A 1 141 ? 11.965 -7.769 11.748 1.00 82.19 141 GLY A C 1
ATOM 1097 O O . GLY A 1 141 ? 12.786 -7.423 12.597 1.00 82.19 141 GLY A O 1
ATOM 1098 N N . ARG A 1 142 ? 10.727 -7.269 11.681 1.00 68.06 142 ARG A N 1
ATOM 1099 C CA . ARG A 1 142 ? 10.137 -6.271 12.582 1.00 68.06 142 ARG A CA 1
ATOM 1100 C C . ARG A 1 142 ? 8.927 -6.808 13.331 1.00 68.06 142 ARG A C 1
ATOM 1102 O O . ARG A 1 142 ? 8.213 -7.665 12.764 1.00 68.06 142 ARG A O 1
#

pLDDT: mean 71.97, std 22.56, range [34.5, 96.19]

Secondary structure (DSSP, 8-state):
-PPPP-------------------------------S-------S-S-THHHHHTSS--S-HHHHHHHHHHHHHHTT-HHHHHHHHHT-HHHHHHHHHH--HHHHHHHHHHHHHTT-HHHHHHHHTS-HHHHHHHHHHHHT-

Organism: NCBI:txid1121298

Foldseek 3Di:
DDDDDDDDDDDDDPDPDDDPDDDDDDDDDDDDPPPPDDPPPPDPPDDDPPVVVLPPDDPDDPVVVQVVLLVLCVVLVVPQCSVCSVVVPLVSVLVSLVPQDQVNLLVSLVSCCVVVVVVVSVVSVVDGSVRVSVVSCVVVVD

Radius of gyration: 21.21 Å; chains: 1; bounding box: 59×54×57 Å

Sequence (142 aa):
MKKKILVIMTTAILALGVITVVYSKENDNVNNFGVGRGMMYQSNSNSSGFSREMMKTNNINNNDSYNKMIGLMKENGFQEGAKAMENGDYNAMSNFMNNITDEQYEKMINIMKNNGYDGMSKMMGALSRQEMVNRHNSMMGR